Protein AF-A0A930YZN2-F1 (afdb_monomer)

Solvent-accessible surface area (backbone atoms only — not comparable to full-atom values): 6067 Å² total; per-residue (Å²): 83,69,75,54,71,67,56,46,47,49,51,12,49,54,45,14,59,57,37,37,61,52,39,48,71,61,63,60,64,93,49,71,63,60,41,52,50,52,15,49,50,42,15,47,29,38,31,53,45,54,64,76,58,57,37,41,69,37,58,58,58,80,46,79,95,59,21,68,52,50,60,46,38,15,52,42,27,37,50,50,53,50,54,51,36,72,80,52,71,58,97,49,61,68,49,48,52,53,49,43,54,50,52,20,51,47,36,30,53,49,45,60,75,70,100

Foldseek 3Di:
DFDDLVLQLVLLLVLLVVLQVLCCVQQVDPDCVVSNVLSCLLSCLSSVLNVVPRDPCQQPVVDPPHGPSLVVSLVSLLVSLVVVCVVVPRPDVVSSNVSSVVSSVSRSVSSSVRD

Secondary structure (DSSP, 8-state):
----HHHHHHHHHHHHHHHHHHHHHHH--SSHHHHHHHHHHHHHHHHHHHHHT--HHHHSSS-SSS-HHHHHHHHHHHHHHHHHHHHS--SSHHHHHHHHHHHHHHHHHHHHHH-

Mean predicted aligned error: 2.68 Å

Nearest PDB structures (foldseek):
  1yo7-assembly2_B  TM=3.740E-01  e=6.236E-01  Escherichia coli
  8t53-assembly1_B  TM=4.778E-01  e=4.425E+00  Salmonella enterica subsp. enterica serovar Typhimurium
  5woy-assembly1_A  TM=4.384E-01  e=8.940E+00  Caldanaerobacter subterraneus subsp. tengcongensis MB4
  4etr-assembly2_B  TM=2.442E-01  e=3.619E+00  Pseudomonas aeruginosa PAO1

Radius of gyration: 14.17 Å; Cα contacts (8 Å, |Δi|>4): 141; chains: 1; bounding box: 33×22×42 Å

Sequence (115 aa):
MTFSTAHIALTAIVTGLLAIPLTYWLLRPRHWIDVAAIALVTAASVFLWRKSANMGQLNDDGLSPLSANDWLAPVLTYVFLGVYAAFRPPADPQRFGRLRALLTVVSLVVNVATI

Structure (mmCIF, N/CA/C/O backbone):
data_AF-A0A930YZN2-F1
#
_entry.id   AF-A0A930YZN2-F1
#
loop_
_atom_site.group_PDB
_atom_site.id
_atom_site.type_symbol
_atom_site.label_atom_id
_atom_site.label_alt_id
_atom_site.label_comp_id
_atom_site.label_asym_id
_atom_site.label_entity_id
_atom_site.label_seq_id
_atom_site.pdbx_PDB_ins_code
_atom_site.Cartn_x
_atom_site.Cartn_y
_atom_site.Cartn_z
_atom_site.occupancy
_atom_site.B_iso_or_equiv
_atom_site.auth_seq_id
_atom_site.auth_comp_id
_atom_site.auth_asym_id
_atom_site.auth_atom_id
_atom_site.pdbx_PDB_model_num
ATOM 1 N N . MET A 1 1 ? 12.294 -2.525 -18.774 1.00 85.25 1 MET A N 1
ATOM 2 C CA . MET A 1 1 ? 13.176 -1.529 -18.149 1.00 85.25 1 MET A CA 1
ATOM 3 C C . MET A 1 1 ? 13.291 -1.829 -16.663 1.00 85.25 1 MET A C 1
ATOM 5 O O . MET A 1 1 ? 12.537 -2.653 -16.163 1.00 85.25 1 MET A O 1
ATOM 9 N N . THR A 1 2 ? 14.252 -1.249 -15.946 1.00 93.50 2 THR A N 1
ATOM 10 C CA . THR A 1 2 ? 14.382 -1.437 -14.487 1.00 93.50 2 THR A CA 1
ATOM 11 C C . THR A 1 2 ? 14.510 -0.094 -13.794 1.00 93.50 2 THR A C 1
ATOM 13 O O . THR A 1 2 ? 15.199 0.792 -14.295 1.00 93.50 2 THR A O 1
ATOM 16 N N . PHE A 1 3 ? 13.912 0.033 -12.615 1.00 94.12 3 PHE A N 1
ATOM 17 C CA . PHE A 1 3 ? 13.879 1.278 -11.851 1.00 94.12 3 PHE A CA 1
ATOM 18 C C . PHE A 1 3 ? 14.993 1.327 -10.813 1.00 94.12 3 PHE A C 1
ATOM 20 O O . PHE A 1 3 ? 15.419 0.300 -10.280 1.00 94.12 3 PHE A O 1
ATOM 27 N N . SER A 1 4 ? 15.477 2.523 -10.487 1.00 96.69 4 SER A N 1
ATOM 28 C CA . SER A 1 4 ? 16.439 2.666 -9.396 1.00 96.69 4 SER A CA 1
ATOM 29 C C . SER A 1 4 ? 15.765 2.387 -8.047 1.00 96.69 4 SER A C 1
ATOM 31 O O . SER A 1 4 ? 14.570 2.625 -7.862 1.00 96.69 4 SER A O 1
ATOM 33 N N . THR A 1 5 ? 16.536 1.920 -7.062 1.00 97.38 5 THR A N 1
ATOM 34 C CA . THR A 1 5 ? 16.019 1.719 -5.695 1.00 97.38 5 THR A CA 1
ATOM 35 C C . THR A 1 5 ? 15.444 3.013 -5.113 1.00 97.38 5 THR A C 1
ATOM 37 O O . THR A 1 5 ? 14.444 2.965 -4.406 1.00 97.38 5 THR A O 1
ATOM 40 N N . ALA A 1 6 ? 16.057 4.161 -5.423 1.00 97.69 6 ALA A N 1
ATOM 41 C CA . ALA A 1 6 ? 15.597 5.467 -4.961 1.00 97.69 6 ALA A CA 1
ATOM 42 C C . ALA A 1 6 ? 14.229 5.835 -5.553 1.00 97.69 6 ALA A C 1
ATOM 44 O O . ALA A 1 6 ? 13.370 6.320 -4.824 1.00 97.69 6 ALA A O 1
ATOM 45 N N . HIS A 1 7 ? 14.006 5.543 -6.840 1.00 97.12 7 HIS A N 1
ATOM 46 C CA . HIS A 1 7 ? 12.699 5.717 -7.469 1.00 97.12 7 HIS A CA 1
ATOM 47 C C . HIS A 1 7 ? 11.651 4.850 -6.756 1.00 97.12 7 HIS A C 1
ATOM 49 O O . HIS A 1 7 ? 10.660 5.370 -6.254 1.00 97.12 7 HIS A O 1
ATOM 55 N N . ILE A 1 8 ? 11.911 3.547 -6.608 1.00 97.62 8 ILE A N 1
ATOM 56 C CA . ILE A 1 8 ? 10.987 2.618 -5.937 1.00 97.62 8 ILE A CA 1
ATOM 57 C C . ILE A 1 8 ? 10.682 3.067 -4.496 1.00 97.62 8 ILE A C 1
ATOM 59 O O . ILE A 1 8 ? 9.537 3.006 -4.047 1.00 97.62 8 ILE A O 1
ATOM 63 N N . ALA A 1 9 ? 11.697 3.541 -3.769 1.00 98.12 9 ALA A N 1
ATOM 64 C CA . ALA A 1 9 ? 11.528 4.080 -2.424 1.00 98.12 9 ALA A CA 1
ATOM 65 C C . ALA A 1 9 ? 10.619 5.315 -2.413 1.00 98.12 9 ALA A C 1
ATOM 67 O O . ALA A 1 9 ? 9.739 5.407 -1.560 1.00 98.12 9 ALA A O 1
ATOM 68 N N . LEU A 1 10 ? 10.778 6.232 -3.372 1.00 98.12 10 LEU A N 1
ATOM 69 C CA . LEU A 1 10 ? 9.917 7.405 -3.501 1.00 98.12 10 LEU A CA 1
ATOM 70 C C . LEU A 1 10 ? 8.457 7.006 -3.762 1.00 98.12 10 LEU A C 1
ATOM 72 O O . LEU A 1 10 ? 7.570 7.482 -3.055 1.00 98.12 10 LEU A O 1
ATOM 76 N N . THR A 1 11 ? 8.206 6.085 -4.697 1.00 97.75 11 THR A N 1
ATOM 77 C CA . THR A 1 11 ? 6.865 5.537 -4.976 1.00 97.75 11 THR A CA 1
ATOM 78 C C . THR A 1 11 ? 6.223 4.950 -3.714 1.00 97.75 11 THR A C 1
ATOM 80 O O . THR A 1 11 ? 5.068 5.242 -3.387 1.00 97.75 11 THR A O 1
ATOM 83 N N . ALA A 1 12 ? 6.984 4.159 -2.954 1.00 98.31 12 ALA A N 1
ATOM 84 C CA . ALA A 1 12 ? 6.522 3.572 -1.702 1.00 98.31 12 ALA A CA 1
ATOM 85 C C . ALA A 1 12 ? 6.208 4.633 -0.632 1.00 98.31 12 ALA A C 1
ATOM 87 O O . ALA A 1 12 ? 5.162 4.556 0.015 1.00 98.31 12 ALA A O 1
ATOM 88 N N . ILE A 1 13 ? 7.074 5.641 -0.474 1.00 98.50 13 ILE A N 1
ATOM 89 C CA . ILE A 1 13 ? 6.876 6.753 0.467 1.00 98.50 13 ILE A CA 1
ATOM 90 C C . ILE A 1 13 ? 5.603 7.523 0.118 1.00 98.50 13 ILE A C 1
ATOM 92 O O . ILE A 1 13 ? 4.771 7.731 0.997 1.00 98.50 13 ILE A O 1
ATOM 96 N N . VAL A 1 14 ? 5.409 7.895 -1.150 1.00 98.44 14 VAL A N 1
ATOM 97 C CA . VAL A 1 14 ? 4.198 8.599 -1.600 1.00 98.44 14 VAL A CA 1
ATOM 98 C C . VAL A 1 14 ? 2.950 7.774 -1.288 1.00 98.44 14 VAL A C 1
ATOM 100 O O . VAL A 1 14 ? 1.998 8.297 -0.710 1.00 98.44 14 VAL A O 1
ATOM 103 N N . THR A 1 15 ? 2.972 6.470 -1.579 1.00 98.31 15 THR A N 1
ATOM 104 C CA . THR A 1 15 ? 1.844 5.574 -1.277 1.00 98.31 15 THR A CA 1
ATOM 105 C C . THR A 1 15 ? 1.539 5.535 0.227 1.00 98.31 15 THR A C 1
ATOM 107 O O . THR A 1 15 ? 0.381 5.649 0.633 1.00 98.31 15 THR A O 1
ATOM 110 N N . GLY A 1 16 ? 2.569 5.424 1.072 1.00 98.25 16 GLY A N 1
ATOM 111 C CA . GLY A 1 16 ? 2.420 5.450 2.529 1.00 98.25 16 GLY A CA 1
ATOM 112 C C . GLY A 1 16 ? 1.886 6.783 3.055 1.00 98.25 16 GLY A C 1
ATOM 113 O O . GLY A 1 16 ? 0.989 6.796 3.896 1.00 98.25 16 GLY A O 1
ATOM 114 N N . LEU A 1 17 ? 2.382 7.908 2.533 1.00 98.44 17 LEU A N 1
ATOM 115 C CA . LEU A 1 17 ? 1.920 9.244 2.916 1.00 98.44 17 LEU A CA 1
ATOM 116 C C . LEU A 1 17 ? 0.447 9.464 2.560 1.00 98.44 17 LEU A C 1
ATOM 118 O O . LEU A 1 17 ? -0.284 10.038 3.363 1.00 98.44 17 LEU A O 1
ATOM 122 N N . LEU A 1 18 ? -0.017 8.958 1.413 1.00 98.44 18 LEU A N 1
ATOM 123 C CA . LEU A 1 18 ? -1.433 9.008 1.031 1.00 98.44 18 LEU A CA 1
ATOM 124 C C . LEU A 1 18 ? -2.320 8.122 1.915 1.00 98.44 18 LEU A C 1
ATOM 126 O O . LEU A 1 18 ? -3.494 8.435 2.121 1.00 98.44 18 LEU A O 1
ATOM 130 N N . ALA A 1 19 ? -1.776 7.050 2.495 1.00 98.38 19 ALA A N 1
ATOM 131 C CA . ALA A 1 19 ? -2.527 6.202 3.414 1.00 98.38 19 ALA A CA 1
ATOM 132 C C . ALA A 1 19 ? -2.880 6.911 4.734 1.00 98.38 19 ALA A C 1
ATOM 134 O O . ALA A 1 19 ? -3.908 6.600 5.338 1.00 98.38 19 ALA A O 1
ATOM 135 N N . ILE A 1 20 ? -2.077 7.887 5.169 1.00 98.38 20 ILE A N 1
ATOM 136 C CA . ILE A 1 20 ? -2.281 8.634 6.420 1.00 98.38 20 ILE A CA 1
ATOM 137 C C . ILE A 1 20 ? -3.638 9.367 6.445 1.00 98.38 20 ILE A C 1
ATOM 139 O O . ILE A 1 20 ? -4.463 9.037 7.306 1.00 98.38 20 ILE A O 1
ATOM 143 N N . PRO A 1 21 ? -3.932 10.324 5.537 1.00 98.19 21 PRO A N 1
ATOM 144 C CA . PRO A 1 21 ? -5.197 11.059 5.564 1.00 98.19 21 PRO A CA 1
ATOM 145 C C . PRO A 1 21 ? -6.405 10.142 5.345 1.00 98.19 21 PRO A C 1
ATOM 147 O O . PRO A 1 21 ? -7.438 10.334 5.984 1.00 98.19 21 PRO A O 1
ATOM 150 N N . LEU A 1 22 ? -6.273 9.102 4.515 1.00 97.88 22 LEU A N 1
ATOM 151 C CA . LEU A 1 22 ? -7.341 8.129 4.274 1.00 97.88 22 LEU A CA 1
ATOM 152 C C . LEU A 1 22 ? -7.670 7.307 5.522 1.00 97.88 22 LEU A C 1
ATOM 154 O O . LEU A 1 22 ? -8.841 7.070 5.822 1.00 97.88 22 LEU A O 1
ATOM 158 N N . THR A 1 23 ? -6.646 6.922 6.283 1.00 97.44 23 THR A N 1
ATOM 159 C CA . THR A 1 23 ? -6.826 6.208 7.548 1.00 97.44 23 THR A CA 1
ATOM 160 C C . THR A 1 23 ? -7.532 7.090 8.575 1.00 97.44 23 THR A C 1
ATOM 162 O O . THR A 1 23 ? -8.493 6.641 9.203 1.00 97.44 23 THR A O 1
ATOM 165 N N . TYR A 1 24 ? -7.123 8.357 8.714 1.00 97.06 24 TYR A N 1
ATOM 166 C CA . TYR A 1 24 ? -7.799 9.304 9.605 1.00 97.06 24 TYR A CA 1
ATOM 167 C C . TYR A 1 24 ? -9.256 9.540 9.210 1.00 97.06 24 TYR A C 1
ATOM 169 O O . TYR A 1 24 ? -10.140 9.500 10.068 1.00 97.06 24 TYR A O 1
ATOM 177 N N . TRP A 1 25 ? -9.509 9.744 7.918 1.00 96.44 25 TRP A N 1
ATOM 178 C CA . TRP A 1 25 ? -10.847 9.987 7.395 1.00 96.44 25 TRP A CA 1
ATOM 179 C C . TRP A 1 25 ? -11.787 8.806 7.650 1.00 96.44 25 TRP A C 1
ATOM 181 O O . TRP A 1 25 ? -12.901 8.998 8.149 1.00 96.44 25 TRP A O 1
ATOM 191 N N . LEU A 1 26 ? -11.337 7.585 7.345 1.00 95.31 26 LEU A N 1
ATOM 192 C CA . LEU A 1 26 ? -12.217 6.423 7.331 1.00 95.31 26 LEU A CA 1
ATOM 193 C C . LEU A 1 26 ? -12.307 5.715 8.685 1.00 95.31 26 LEU A C 1
AT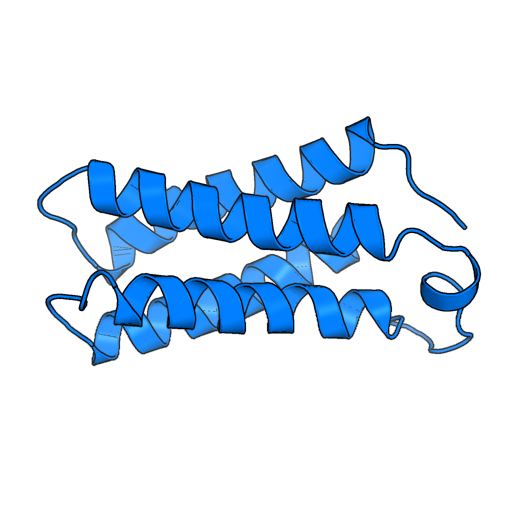OM 195 O O . LEU A 1 26 ? -13.408 5.363 9.110 1.00 95.31 26 LEU A O 1
ATOM 199 N N . LEU A 1 27 ? -11.182 5.515 9.380 1.00 94.81 27 LEU A N 1
ATOM 200 C CA . LEU A 1 27 ? -11.165 4.769 10.644 1.00 94.81 27 LEU A CA 1
ATOM 201 C C . LEU A 1 27 ? -11.386 5.650 11.868 1.00 94.81 27 LEU A C 1
ATOM 203 O O . LEU A 1 27 ? -11.835 5.136 12.888 1.00 94.81 27 LEU A O 1
ATOM 207 N N . ARG A 1 28 ? -11.094 6.957 11.779 1.00 93.81 28 ARG A N 1
ATOM 208 C CA . ARG A 1 28 ? -11.082 7.877 12.932 1.00 93.81 28 ARG A CA 1
ATOM 209 C C . ARG A 1 28 ? -10.337 7.264 14.134 1.00 93.81 28 ARG A C 1
ATOM 211 O O . ARG A 1 28 ? -10.928 7.078 15.200 1.00 93.81 28 ARG A O 1
ATOM 218 N N . PRO A 1 29 ? -9.065 6.875 13.944 1.00 90.31 29 PRO A N 1
ATOM 219 C CA . PRO A 1 29 ? -8.330 6.081 14.916 1.00 90.31 29 PRO A CA 1
ATOM 220 C C . PRO A 1 29 ? -8.136 6.850 16.224 1.00 90.31 29 PRO A C 1
ATOM 222 O O . PRO A 1 29 ? -7.884 8.054 16.221 1.00 90.31 29 PRO A O 1
ATOM 225 N N . ARG A 1 30 ? -8.219 6.135 17.352 1.00 89.06 30 ARG A N 1
ATOM 226 C CA . ARG A 1 30 ? -7.9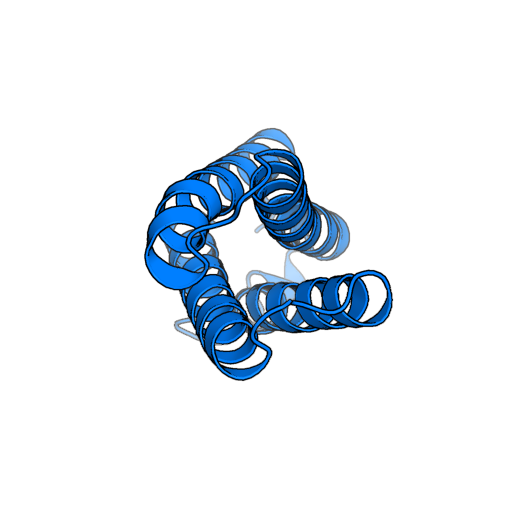31 6.691 18.686 1.00 89.06 30 ARG A CA 1
ATOM 227 C C . ARG A 1 30 ? -6.435 6.884 18.930 1.00 89.06 30 ARG A C 1
ATOM 229 O O . ARG A 1 30 ? -6.058 7.775 19.685 1.00 89.06 30 ARG A O 1
ATOM 236 N N . HIS A 1 31 ? -5.598 6.052 18.313 1.00 90.81 31 HIS A N 1
ATOM 237 C CA . HIS A 1 31 ? -4.153 6.058 18.508 1.00 90.81 31 HIS A CA 1
ATOM 238 C C . HIS A 1 31 ? -3.433 6.249 17.175 1.00 90.81 31 HIS A C 1
ATOM 240 O O . HIS A 1 31 ? -3.697 5.546 16.201 1.00 90.81 31 HIS A O 1
ATOM 246 N N . TRP A 1 32 ? -2.463 7.166 17.147 1.00 94.38 32 TRP A N 1
ATOM 247 C CA . TRP A 1 32 ? -1.664 7.452 15.949 1.00 94.38 32 TRP A CA 1
ATOM 248 C C . TRP A 1 32 ? -0.850 6.237 15.473 1.00 94.38 32 TRP A C 1
ATOM 250 O O . TRP A 1 32 ? -0.519 6.142 14.294 1.00 94.38 32 TRP A O 1
ATOM 260 N N . ILE A 1 33 ? -0.572 5.284 16.371 1.00 94.00 33 ILE A N 1
ATOM 261 C CA . ILE A 1 33 ? 0.144 4.039 16.065 1.00 94.00 33 ILE A CA 1
ATOM 262 C C . ILE A 1 33 ? -0.587 3.223 14.990 1.00 94.00 33 ILE A C 1
ATOM 264 O O . ILE A 1 33 ? 0.073 2.642 14.134 1.00 94.00 33 ILE A O 1
ATOM 268 N N . ASP A 1 34 ? -1.926 3.209 14.976 1.00 92.75 34 ASP A N 1
ATOM 269 C CA . ASP A 1 34 ? -2.688 2.492 13.941 1.00 92.75 34 ASP A CA 1
ATOM 270 C C . ASP A 1 34 ? -2.462 3.119 12.559 1.00 92.75 34 ASP A C 1
ATOM 272 O O . ASP A 1 34 ? -2.271 2.418 11.567 1.00 92.75 34 ASP A O 1
ATOM 276 N N . VAL A 1 35 ? -2.401 4.452 12.509 1.00 97.00 35 VAL A N 1
ATOM 277 C CA . VAL A 1 35 ? -2.124 5.206 11.281 1.00 97.00 35 VAL A CA 1
ATOM 278 C C . VAL A 1 35 ? -0.708 4.948 10.792 1.00 97.00 35 VAL A C 1
ATOM 280 O O . VAL A 1 35 ? -0.513 4.643 9.618 1.00 97.00 35 VAL A O 1
ATOM 283 N N . ALA A 1 36 ? 0.274 5.036 11.692 1.00 97.88 36 ALA A N 1
ATOM 284 C CA . ALA A 1 36 ? 1.671 4.785 11.363 1.00 97.88 36 ALA A CA 1
ATOM 285 C C . ALA A 1 36 ? 1.879 3.349 10.865 1.00 97.88 36 ALA A C 1
ATOM 287 O O . ALA A 1 36 ? 2.568 3.142 9.869 1.00 97.88 36 ALA A O 1
ATOM 288 N N . ALA A 1 37 ? 1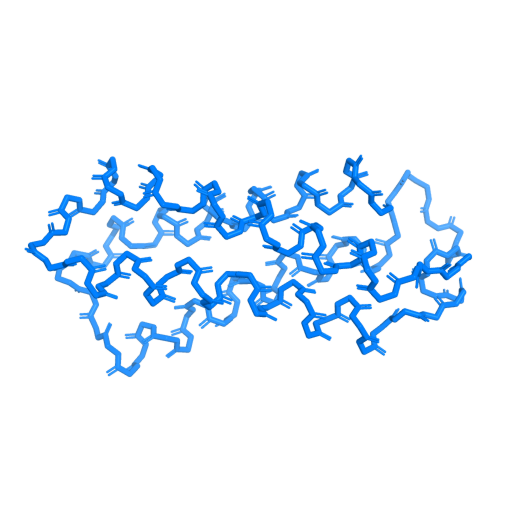.241 2.368 11.507 1.00 97.50 37 ALA A N 1
ATOM 289 C CA . ALA A 1 37 ? 1.319 0.973 11.097 1.00 97.50 37 ALA A CA 1
ATOM 290 C C . ALA A 1 37 ? 0.699 0.748 9.711 1.00 97.50 37 ALA A C 1
ATOM 292 O O . ALA A 1 37 ? 1.339 0.137 8.861 1.00 97.50 37 ALA A O 1
ATOM 293 N N . ILE A 1 38 ? -0.501 1.274 9.443 1.00 98.12 38 ILE A N 1
ATOM 294 C CA . ILE A 1 38 ? -1.152 1.138 8.130 1.00 98.12 38 ILE A CA 1
ATOM 295 C C . ILE A 1 38 ? -0.326 1.821 7.034 1.00 98.12 38 ILE A C 1
ATOM 297 O O . ILE A 1 38 ? -0.110 1.227 5.975 1.00 98.12 38 ILE A O 1
ATOM 301 N N . ALA A 1 39 ? 0.180 3.031 7.283 1.00 98.50 39 ALA A N 1
ATOM 302 C CA . ALA A 1 39 ? 1.036 3.745 6.340 1.00 98.50 39 ALA A CA 1
ATOM 303 C C . ALA A 1 39 ? 2.328 2.970 6.045 1.00 98.50 39 ALA A C 1
ATOM 305 O O . ALA A 1 39 ? 2.687 2.791 4.879 1.00 98.50 39 ALA A O 1
ATOM 306 N N . LEU A 1 40 ? 2.981 2.445 7.087 1.00 98.62 40 LEU A N 1
ATOM 307 C CA . LEU A 1 40 ? 4.202 1.656 6.958 1.00 98.62 40 LEU A CA 1
ATOM 308 C C . LEU A 1 40 ? 3.957 0.340 6.216 1.00 98.62 40 LEU A C 1
ATOM 310 O O . LEU A 1 40 ? 4.715 0.018 5.311 1.00 98.62 40 LEU A O 1
ATOM 314 N N . VAL A 1 41 ? 2.900 -0.404 6.552 1.00 98.56 41 VAL A N 1
ATOM 315 C CA . VAL A 1 41 ? 2.544 -1.666 5.879 1.00 98.56 41 VAL A CA 1
ATOM 316 C C . VAL A 1 41 ? 2.235 -1.424 4.402 1.00 98.56 41 VAL A C 1
ATOM 318 O O . VAL A 1 41 ? 2.687 -2.182 3.544 1.00 98.56 41 VAL A O 1
ATOM 321 N N . THR A 1 42 ? 1.520 -0.340 4.091 1.00 98.62 42 THR A N 1
ATOM 322 C CA . THR A 1 42 ? 1.210 0.049 2.710 1.00 98.62 42 THR A CA 1
ATOM 323 C C . THR A 1 42 ? 2.495 0.364 1.939 1.00 98.62 42 THR A C 1
ATOM 325 O O . THR A 1 42 ? 2.745 -0.250 0.902 1.00 98.62 42 THR A O 1
ATOM 328 N N . ALA A 1 43 ? 3.354 1.241 2.469 1.00 98.56 43 ALA A N 1
ATOM 329 C CA . ALA A 1 43 ? 4.633 1.584 1.845 1.00 98.56 43 ALA A CA 1
ATOM 330 C C . ALA A 1 43 ? 5.550 0.359 1.688 1.00 98.56 43 ALA A C 1
ATOM 332 O O . ALA A 1 43 ? 6.106 0.132 0.616 1.00 98.56 43 ALA A O 1
ATOM 333 N N . ALA A 1 44 ? 5.668 -0.465 2.732 1.00 98.62 44 ALA A N 1
ATOM 334 C CA . ALA A 1 44 ? 6.487 -1.670 2.722 1.00 98.62 44 ALA A CA 1
ATOM 335 C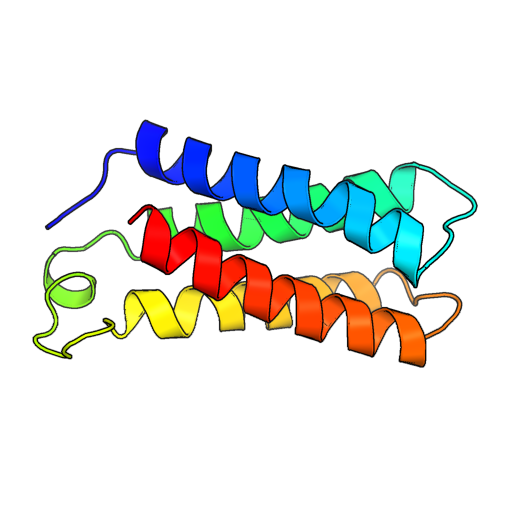 C . ALA A 1 44 ? 6.010 -2.669 1.663 1.00 98.62 44 ALA A C 1
ATOM 337 O O . ALA A 1 44 ? 6.844 -3.229 0.960 1.00 98.62 44 ALA A O 1
ATOM 338 N N . SER A 1 45 ? 4.696 -2.858 1.497 1.00 98.44 45 SER A N 1
ATOM 339 C CA . SER A 1 45 ? 4.159 -3.760 0.468 1.00 98.44 45 SER A CA 1
ATOM 340 C C . SER A 1 45 ? 4.595 -3.352 -0.945 1.00 98.44 45 SER A C 1
ATOM 342 O O . SER A 1 45 ? 5.063 -4.195 -1.708 1.00 98.44 45 SER A O 1
ATOM 344 N N . VAL A 1 46 ? 4.531 -2.051 -1.258 1.00 98.19 46 VAL A N 1
ATOM 345 C CA . VAL A 1 46 ? 4.957 -1.504 -2.553 1.00 98.19 46 VAL A CA 1
ATOM 346 C C . VAL A 1 46 ? 6.464 -1.626 -2.713 1.00 98.19 46 VAL A C 1
ATOM 348 O O . VAL A 1 46 ? 6.924 -2.148 -3.725 1.00 98.19 46 VAL A O 1
ATOM 351 N N . PHE A 1 47 ? 7.236 -1.187 -1.714 1.00 98.31 47 PHE A N 1
ATOM 352 C CA . PHE A 1 47 ? 8.694 -1.220 -1.779 1.00 98.31 47 PHE A CA 1
ATOM 353 C C . PHE A 1 47 ? 9.218 -2.642 -1.963 1.00 98.31 47 PHE A C 1
ATOM 355 O O . PHE A 1 47 ? 10.020 -2.881 -2.860 1.00 98.31 47 PHE A O 1
ATOM 362 N N . LEU A 1 48 ? 8.760 -3.584 -1.133 1.00 97.94 48 LEU A N 1
ATOM 363 C CA . LEU A 1 48 ? 9.219 -4.969 -1.171 1.00 97.94 48 LEU A CA 1
ATOM 364 C C . LEU A 1 48 ? 8.872 -5.615 -2.507 1.00 97.94 48 LEU A C 1
ATOM 366 O O . LEU A 1 48 ? 9.759 -6.164 -3.153 1.00 97.94 48 LEU A O 1
ATOM 370 N N . TRP A 1 49 ? 7.621 -5.486 -2.962 1.00 97.38 49 TRP A N 1
ATOM 371 C CA . TRP A 1 49 ? 7.216 -6.060 -4.240 1.00 97.3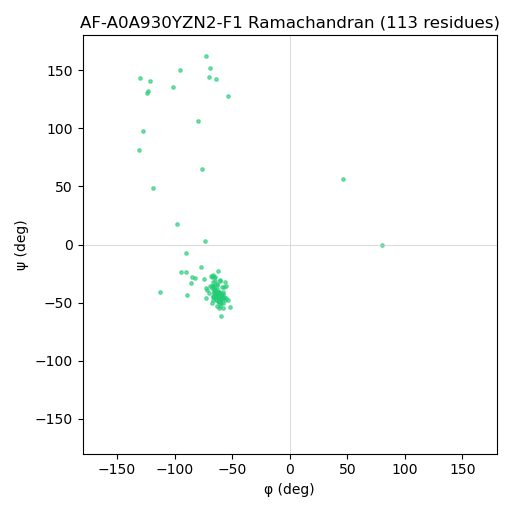8 49 TRP A CA 1
ATOM 372 C C . TRP A 1 49 ? 8.005 -5.463 -5.400 1.00 97.38 49 TRP A C 1
ATOM 374 O O . TRP A 1 49 ? 8.673 -6.187 -6.137 1.00 97.38 49 TRP A O 1
ATOM 384 N N . ARG A 1 50 ? 7.995 -4.132 -5.528 1.00 96.69 50 ARG A N 1
ATOM 385 C CA . ARG A 1 50 ? 8.666 -3.460 -6.638 1.00 96.69 50 ARG A CA 1
ATOM 386 C C . ARG A 1 50 ? 10.160 -3.688 -6.611 1.00 96.69 50 ARG A C 1
ATOM 388 O O . ARG A 1 50 ? 10.739 -3.821 -7.675 1.00 96.69 50 ARG A O 1
ATOM 395 N N . LYS A 1 51 ? 10.793 -3.791 -5.440 1.00 97.00 51 LYS A N 1
ATOM 396 C CA . LYS A 1 51 ? 12.223 -4.098 -5.343 1.00 97.00 51 LYS A CA 1
ATOM 397 C C . LYS A 1 51 ? 12.532 -5.540 -5.748 1.00 97.00 51 LYS A C 1
ATOM 399 O O . LYS A 1 51 ? 13.524 -5.750 -6.443 1.00 97.00 51 LYS A O 1
ATOM 404 N N . SER A 1 52 ? 11.710 -6.504 -5.335 1.00 95.56 52 SER A N 1
ATOM 405 C CA . SER A 1 52 ? 11.888 -7.927 -5.648 1.00 95.56 52 SER A CA 1
ATOM 406 C C . SER A 1 52 ? 11.580 -8.261 -7.108 1.00 95.56 52 SER A C 1
ATOM 408 O O . SER A 1 52 ? 12.296 -9.050 -7.716 1.00 95.56 52 SER A O 1
ATOM 410 N N . ALA A 1 53 ? 10.550 -7.639 -7.681 1.00 94.62 53 ALA A N 1
ATOM 411 C CA . ALA A 1 53 ? 10.080 -7.878 -9.043 1.00 94.62 53 ALA A CA 1
ATOM 412 C C . ALA A 1 53 ? 10.611 -6.849 -10.060 1.00 94.62 53 ALA A C 1
ATOM 414 O O . ALA A 1 53 ? 10.061 -6.715 -11.151 1.00 94.62 53 ALA A O 1
ATOM 415 N N . ASN A 1 54 ? 11.678 -6.108 -9.732 1.00 95.50 54 ASN A N 1
ATOM 416 C CA . ASN A 1 54 ? 12.282 -5.113 -10.625 1.00 95.50 54 ASN A CA 1
ATOM 417 C C . ASN A 1 54 ? 13.128 -5.761 -11.733 1.00 95.50 54 ASN A C 1
ATOM 419 O O . ASN A 1 54 ? 14.350 -5.606 -11.774 1.00 95.50 54 ASN A O 1
ATOM 423 N N . MET A 1 55 ? 12.486 -6.510 -12.620 1.00 93.31 55 MET A N 1
ATOM 424 C CA . MET A 1 55 ? 13.130 -7.173 -13.747 1.00 93.31 55 MET A CA 1
ATOM 425 C C . MET A 1 55 ? 12.512 -6.697 -15.056 1.00 93.31 55 MET A C 1
ATOM 427 O O . MET A 1 55 ? 11.299 -6.527 -15.156 1.00 93.31 55 MET A O 1
ATOM 431 N N . GLY A 1 56 ? 13.351 -6.512 -16.079 1.00 91.31 56 GLY A N 1
ATOM 432 C CA . GLY A 1 56 ? 12.903 -5.994 -17.373 1.00 91.31 56 GLY A CA 1
ATOM 433 C C . GLY A 1 56 ? 11.765 -6.809 -17.991 1.00 91.31 56 GLY A C 1
ATOM 434 O O . GLY A 1 56 ? 10.851 -6.220 -18.541 1.00 91.31 56 GLY A O 1
ATOM 435 N N . GLN A 1 57 ? 11.780 -8.130 -17.808 1.00 91.75 57 GLN A N 1
ATOM 436 C CA . GLN A 1 57 ? 10.760 -9.058 -18.309 1.00 91.75 57 GLN A CA 1
ATOM 437 C C . GLN A 1 57 ? 9.372 -8.865 -17.687 1.00 91.75 57 GLN A C 1
ATOM 439 O O . GLN A 1 57 ? 8.394 -9.208 -18.331 1.00 91.75 57 GLN A O 1
ATOM 444 N N . LEU A 1 58 ? 9.287 -8.367 -16.448 1.00 89.56 58 LEU A N 1
ATOM 445 C CA . LEU A 1 58 ? 8.009 -8.109 -15.771 1.00 89.56 58 LEU A CA 1
ATOM 446 C C . LEU A 1 58 ? 7.536 -6.669 -15.943 1.00 89.56 58 LEU A C 1
ATOM 448 O O . LEU A 1 58 ? 6.350 -6.411 -15.797 1.00 89.56 58 LEU A O 1
ATOM 452 N N . ASN A 1 59 ? 8.455 -5.741 -16.204 1.00 89.81 59 ASN A N 1
ATOM 453 C CA . ASN A 1 59 ? 8.123 -4.337 -16.438 1.00 89.81 59 ASN A CA 1
ATOM 454 C C . ASN A 1 59 ? 7.761 -4.074 -17.910 1.00 89.81 59 ASN A C 1
ATOM 456 O O . ASN A 1 59 ? 6.906 -3.243 -18.181 1.00 89.81 59 ASN A O 1
ATOM 460 N N . ASP A 1 60 ? 8.381 -4.806 -18.844 1.00 89.38 60 ASP A N 1
ATOM 461 C CA . ASP A 1 60 ? 8.132 -4.715 -20.289 1.00 89.38 60 ASP A CA 1
ATOM 462 C C . ASP A 1 60 ? 7.613 -6.063 -20.815 1.00 89.38 60 ASP A C 1
ATOM 464 O O . ASP A 1 60 ? 8.122 -6.621 -21.788 1.00 89.38 60 ASP A O 1
ATOM 468 N N . ASP A 1 61 ? 6.621 -6.632 -20.141 1.00 90.25 61 ASP A N 1
ATOM 469 C CA . ASP A 1 61 ? 6.070 -7.955 -20.463 1.00 90.25 61 ASP A CA 1
ATOM 470 C C . ASP A 1 61 ? 5.193 -7.981 -21.734 1.00 90.25 61 ASP A C 1
ATOM 472 O O . ASP A 1 61 ? 4.638 -9.018 -22.097 1.00 90.25 61 ASP A O 1
ATOM 476 N N . GLY A 1 62 ? 5.071 -6.846 -22.428 1.00 89.44 62 GLY A N 1
ATOM 477 C CA . GLY A 1 62 ? 4.253 -6.689 -23.629 1.00 89.44 62 GLY A CA 1
ATOM 478 C C . GLY A 1 62 ? 2.761 -6.489 -23.347 1.00 89.44 62 GLY A C 1
ATOM 479 O O . GLY A 1 62 ? 1.996 -6.300 -24.295 1.00 89.44 62 GLY A O 1
ATOM 480 N N . LEU A 1 63 ? 2.335 -6.484 -22.078 1.00 87.00 63 LEU A N 1
ATOM 481 C CA . LEU A 1 63 ? 0.966 -6.156 -21.695 1.00 87.00 63 LEU A CA 1
ATOM 482 C C . LEU A 1 63 ? 0.799 -4.632 -21.687 1.00 87.00 63 LEU A C 1
ATOM 484 O O . LEU A 1 63 ? 1.287 -3.923 -20.814 1.00 87.00 63 LEU A O 1
ATOM 488 N N . SER A 1 64 ? 0.105 -4.110 -22.698 1.00 85.31 64 SER A N 1
ATOM 489 C CA . SER A 1 64 ? -0.220 -2.685 -22.800 1.00 85.31 64 SER A CA 1
ATOM 490 C C . SER A 1 64 ? -1.677 -2.438 -22.379 1.00 85.31 64 SER A C 1
ATOM 492 O O . SER A 1 64 ? -2.555 -3.189 -22.811 1.00 85.31 64 SER A O 1
ATOM 494 N N . PRO A 1 65 ? -1.980 -1.406 -21.565 1.00 86.81 65 PRO A N 1
ATOM 495 C CA . PRO A 1 65 ? -1.068 -0.364 -21.080 1.00 86.81 65 PRO A CA 1
ATOM 496 C C . PRO A 1 65 ? -0.362 -0.673 -19.749 1.00 86.81 65 PRO A C 1
ATOM 498 O O . PRO A 1 65 ? 0.484 0.118 -19.351 1.00 86.81 65 PRO A O 1
ATOM 501 N N . LEU A 1 66 ? -0.720 -1.758 -19.053 1.00 91.62 66 LEU A N 1
ATOM 502 C CA . LEU A 1 66 ? -0.228 -2.078 -17.707 1.00 91.62 66 LEU A CA 1
ATOM 503 C C . LEU A 1 66 ? 0.418 -3.460 -17.673 1.00 91.62 66 LEU A C 1
ATOM 505 O O . LEU A 1 66 ? -0.217 -4.440 -18.073 1.00 91.62 66 LEU A O 1
ATOM 509 N N . SER A 1 67 ? 1.620 -3.531 -17.106 1.00 92.56 67 SER A N 1
ATOM 510 C CA . SER A 1 67 ? 2.355 -4.778 -16.927 1.00 92.56 67 SER A CA 1
ATOM 511 C C . SER A 1 67 ? 1.752 -5.649 -15.821 1.00 92.56 67 SER A C 1
ATOM 513 O O . SER A 1 67 ? 1.040 -5.185 -14.922 1.00 92.56 67 SER A O 1
ATOM 515 N N . ALA A 1 68 ? 2.089 -6.935 -15.817 1.00 92.75 68 ALA A N 1
ATOM 516 C CA . ALA A 1 68 ? 1.782 -7.860 -14.733 1.00 92.75 68 ALA A CA 1
ATOM 517 C C . ALA A 1 68 ? 2.335 -7.358 -13.391 1.00 92.75 68 ALA A C 1
ATOM 519 O O . ALA A 1 68 ? 1.721 -7.581 -12.343 1.00 92.75 68 ALA A O 1
ATOM 520 N N . ASN A 1 69 ? 3.465 -6.644 -13.409 1.00 93.19 69 ASN A N 1
ATOM 521 C CA . ASN A 1 69 ? 4.043 -6.066 -12.204 1.00 93.19 69 ASN A CA 1
ATOM 522 C C . ASN A 1 69 ? 3.161 -4.950 -11.618 1.00 93.19 69 ASN A C 1
ATOM 524 O O . ASN A 1 69 ? 3.008 -4.863 -10.396 1.00 93.19 69 ASN A O 1
ATOM 528 N N . ASP A 1 70 ? 2.534 -4.146 -12.482 1.00 93.44 70 ASP A N 1
ATOM 529 C CA . ASP A 1 70 ? 1.616 -3.068 -12.092 1.00 93.44 70 ASP A CA 1
ATOM 530 C C . ASP A 1 70 ? 0.319 -3.611 -11.501 1.00 93.44 70 ASP A C 1
ATOM 532 O O . ASP A 1 70 ? -0.211 -3.051 -10.541 1.00 93.44 70 ASP A O 1
ATOM 536 N N . TRP A 1 71 ? -0.163 -4.740 -12.023 1.00 94.12 71 TRP A N 1
ATOM 537 C CA . TRP A 1 71 ? -1.335 -5.425 -11.487 1.00 94.12 71 TRP A CA 1
ATOM 538 C C . TRP A 1 71 ? -1.067 -6.120 -10.152 1.00 94.12 71 TRP A C 1
ATOM 540 O O . TRP A 1 71 ? -1.937 -6.124 -9.279 1.00 94.12 71 TRP A O 1
ATOM 550 N N . LEU A 1 72 ? 0.119 -6.704 -9.962 1.00 95.38 72 LEU A N 1
ATOM 551 C CA . LEU A 1 72 ? 0.414 -7.500 -8.768 1.00 95.38 72 LEU A CA 1
ATOM 552 C C . LEU A 1 72 ? 0.829 -6.644 -7.557 1.00 95.38 72 LEU A C 1
ATOM 554 O O . LEU A 1 72 ? 0.521 -7.007 -6.418 1.00 95.38 72 LEU A O 1
ATOM 558 N N . ALA A 1 73 ? 1.440 -5.475 -7.778 1.00 95.56 73 ALA A N 1
ATOM 559 C CA . ALA A 1 73 ? 1.795 -4.528 -6.716 1.00 95.56 73 ALA A CA 1
ATOM 560 C C . ALA A 1 73 ? 0.623 -4.164 -5.770 1.00 95.56 73 ALA A C 1
ATOM 562 O O . ALA A 1 73 ? 0.754 -4.357 -4.554 1.00 95.56 73 ALA A O 1
ATOM 563 N N . PRO A 1 74 ? -0.547 -3.700 -6.259 1.00 97.25 74 PRO A N 1
ATOM 564 C CA . PRO A 1 74 ? -1.686 -3.386 -5.398 1.00 97.25 74 PRO A CA 1
ATOM 565 C C . PRO A 1 74 ? -2.284 -4.627 -4.731 1.00 97.25 74 PRO A C 1
ATOM 567 O O . PRO A 1 74 ? -2.740 -4.545 -3.590 1.00 97.25 74 PRO A O 1
ATOM 570 N N . VAL A 1 75 ? -2.244 -5.794 -5.382 1.00 97.88 75 VAL A N 1
ATOM 571 C CA . VAL A 1 75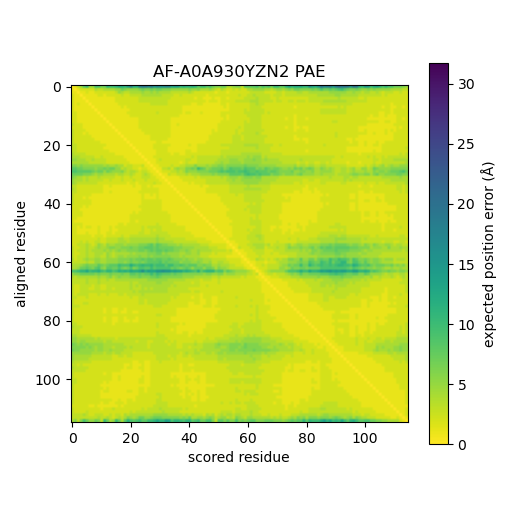 ? -2.705 -7.053 -4.776 1.00 97.88 75 VAL A CA 1
ATOM 572 C C . VAL A 1 75 ? -1.879 -7.379 -3.533 1.00 97.88 75 VAL A C 1
ATOM 574 O O . VAL A 1 75 ? -2.452 -7.748 -2.506 1.00 97.88 75 VAL A O 1
ATOM 577 N N . LEU A 1 76 ? -0.557 -7.172 -3.563 1.00 98.00 76 LEU A N 1
ATOM 578 C CA . LEU A 1 76 ? 0.264 -7.352 -2.365 1.00 98.00 76 LEU A CA 1
ATOM 579 C C . LEU A 1 76 ? -0.056 -6.324 -1.280 1.00 98.00 76 LEU A C 1
ATOM 581 O O . LEU A 1 76 ? -0.105 -6.701 -0.111 1.00 98.00 76 LEU A O 1
ATOM 585 N N . THR A 1 77 ? -0.373 -5.074 -1.630 1.00 98.44 77 THR A N 1
ATOM 586 C CA . THR A 1 77 ? -0.902 -4.106 -0.654 1.00 98.44 77 THR A CA 1
ATOM 587 C C . THR A 1 77 ? -2.182 -4.618 0.007 1.00 98.44 77 THR A C 1
ATOM 589 O O . THR A 1 77 ? -2.290 -4.603 1.238 1.00 98.44 77 THR A O 1
ATOM 592 N N . TYR A 1 78 ? -3.127 -5.146 -0.779 1.00 98.56 78 TYR A N 1
ATOM 593 C CA . TYR A 1 78 ? -4.341 -5.755 -0.246 1.00 98.56 78 TYR A CA 1
ATOM 594 C C . TYR A 1 78 ? -3.997 -6.910 0.700 1.00 98.56 78 TYR A C 1
ATOM 596 O O . TYR A 1 78 ? -4.501 -6.951 1.820 1.00 98.56 78 TYR A O 1
ATOM 604 N N . VAL A 1 79 ? -3.141 -7.852 0.302 1.00 98.69 79 VAL A N 1
ATOM 605 C CA . VAL A 1 79 ? -2.760 -9.012 1.129 1.00 98.69 79 VAL A CA 1
ATOM 606 C C . VAL A 1 79 ? -2.084 -8.579 2.431 1.00 98.69 79 VAL A C 1
ATOM 608 O O . VAL A 1 79 ? -2.525 -9.000 3.500 1.00 98.69 79 VAL A O 1
ATOM 611 N N . PHE A 1 80 ? -1.089 -7.692 2.370 1.00 98.62 80 PHE A N 1
ATOM 612 C CA . PHE A 1 80 ? -0.330 -7.222 3.533 1.00 98.62 80 PHE A CA 1
ATOM 613 C C . PHE A 1 80 ? -1.225 -6.543 4.572 1.00 98.62 80 PHE A C 1
ATOM 615 O O . PHE A 1 80 ? -1.116 -6.828 5.764 1.00 98.62 80 PHE A O 1
ATOM 622 N N . LEU A 1 81 ? -2.164 -5.700 4.135 1.00 98.50 81 LEU A N 1
ATOM 623 C CA . LEU A 1 81 ? -3.142 -5.084 5.035 1.00 98.50 81 LEU A CA 1
ATOM 624 C C . LEU A 1 81 ? -4.093 -6.116 5.662 1.00 98.50 81 LEU A C 1
ATOM 626 O O . LEU A 1 81 ? -4.520 -5.945 6.802 1.00 98.50 81 LEU A O 1
ATOM 630 N N . GLY A 1 82 ? -4.407 -7.200 4.948 1.00 98.38 82 GLY A N 1
ATOM 631 C CA . GLY A 1 82 ? -5.161 -8.329 5.496 1.00 98.38 82 GLY A CA 1
ATOM 632 C C . GLY A 1 82 ? -4.393 -9.082 6.577 1.00 98.38 82 GLY A C 1
ATOM 633 O O . GLY A 1 82 ? -4.949 -9.362 7.635 1.00 98.38 82 GLY A O 1
ATOM 634 N N . VAL A 1 83 ? -3.110 -9.356 6.333 1.00 98.38 83 VAL A N 1
ATOM 635 C CA . VAL A 1 83 ? -2.211 -9.972 7.319 1.00 98.38 83 VAL A CA 1
ATOM 636 C C . VAL A 1 83 ? -2.096 -9.081 8.555 1.00 98.38 83 VAL A C 1
ATOM 638 O O . VAL A 1 83 ? -2.288 -9.559 9.669 1.00 98.38 83 VAL A O 1
ATOM 641 N N . TYR A 1 84 ? -1.875 -7.777 8.375 1.00 97.44 84 TYR A N 1
ATOM 642 C CA . TYR A 1 84 ? -1.858 -6.811 9.476 1.00 97.44 84 TYR A CA 1
ATOM 643 C C . TYR A 1 84 ? -3.142 -6.872 10.318 1.00 97.44 84 TYR A C 1
ATOM 645 O O . TYR A 1 84 ? -3.068 -6.984 11.540 1.00 97.44 84 TYR A O 1
ATOM 653 N N . ALA A 1 85 ? -4.314 -6.870 9.677 1.00 97.19 85 ALA A N 1
ATOM 654 C CA . ALA A 1 85 ? -5.597 -6.941 10.373 1.00 97.19 85 ALA A CA 1
ATOM 655 C C . ALA A 1 85 ? -5.831 -8.269 11.106 1.00 97.19 85 ALA A C 1
ATOM 657 O O . ALA A 1 85 ? -6.536 -8.285 12.110 1.00 97.19 85 ALA A O 1
ATOM 658 N N . ALA A 1 86 ? -5.240 -9.373 10.640 1.00 97.62 86 ALA A N 1
ATOM 659 C CA . ALA A 1 86 ? -5.313 -10.654 11.339 1.00 97.62 86 ALA A CA 1
ATOM 660 C C . ALA A 1 86 ? -4.554 -10.624 12.678 1.00 97.62 86 ALA A C 1
ATOM 662 O O . ALA A 1 86 ? -5.013 -11.215 13.652 1.00 97.62 86 ALA A O 1
ATOM 663 N N . PHE A 1 87 ? -3.430 -9.901 12.752 1.00 96.69 87 PHE A N 1
ATOM 664 C CA . PHE A 1 87 ? -2.667 -9.725 13.995 1.00 96.69 87 PHE A CA 1
ATOM 665 C C . PHE A 1 87 ? -3.187 -8.588 14.877 1.00 96.69 87 PHE A C 1
ATOM 667 O O . PHE A 1 87 ? -3.028 -8.625 16.096 1.00 96.69 87 PHE A O 1
ATOM 674 N N . ARG A 1 88 ? -3.801 -7.568 14.274 1.00 93.81 88 ARG A N 1
ATOM 675 C CA . ARG A 1 88 ? -4.369 -6.415 14.974 1.00 93.81 88 ARG A CA 1
ATOM 676 C C . ARG A 1 88 ? -5.794 -6.164 14.477 1.00 93.81 88 ARG A C 1
ATOM 678 O O . ARG A 1 88 ? -5.991 -5.297 13.622 1.00 93.81 88 ARG A O 1
ATOM 685 N N . PRO A 1 89 ? -6.782 -6.919 14.995 1.00 93.56 89 PRO A N 1
ATOM 686 C CA . PRO A 1 89 ? -8.163 -6.811 14.550 1.00 93.56 89 PRO A CA 1
ATOM 687 C C . PRO A 1 89 ? -8.680 -5.368 14.633 1.00 93.56 89 PRO A C 1
ATOM 689 O O . PRO A 1 89 ? -8.561 -4.733 15.686 1.00 93.56 89 PRO A O 1
ATOM 692 N N . PRO A 1 90 ? -9.242 -4.820 13.542 1.00 92.75 90 PRO A N 1
ATOM 693 C CA . PRO A 1 90 ? -9.756 -3.459 13.535 1.00 92.75 90 PRO A CA 1
ATOM 694 C C . PRO A 1 90 ? -11.023 -3.353 14.388 1.00 92.75 90 PRO A C 1
ATOM 696 O O . PRO A 1 90 ? -11.876 -4.238 14.361 1.00 92.75 90 PRO A O 1
ATOM 699 N N . ALA A 1 91 ? -11.188 -2.222 15.077 1.00 92.38 91 ALA A N 1
ATOM 700 C CA . ALA A 1 91 ? -12.391 -1.947 15.868 1.00 92.38 91 ALA A CA 1
ATOM 701 C C . ALA A 1 91 ? -13.681 -1.935 15.019 1.00 92.38 91 ALA A C 1
ATOM 703 O O . ALA A 1 91 ? -14.746 -2.291 15.512 1.00 92.38 91 ALA A O 1
ATOM 704 N N . ASP A 1 92 ? -13.579 -1.543 13.744 1.00 95.38 92 ASP A N 1
ATOM 705 C CA . ASP A 1 92 ? -14.657 -1.617 12.752 1.00 95.38 92 ASP A CA 1
ATOM 706 C C . ASP A 1 92 ? -14.145 -2.362 11.500 1.00 95.38 92 ASP A C 1
ATOM 708 O O . ASP A 1 92 ? -13.473 -1.763 10.646 1.00 95.38 92 ASP A O 1
ATOM 712 N N . PRO A 1 93 ? -14.434 -3.672 11.375 1.00 95.81 93 PRO A N 1
ATOM 713 C CA . PRO A 1 93 ? -13.998 -4.480 10.238 1.00 95.81 93 PRO A CA 1
ATOM 714 C C . PRO A 1 93 ? -14.531 -3.994 8.889 1.00 95.81 93 PRO A C 1
ATOM 716 O O . PRO A 1 93 ? -13.844 -4.131 7.876 1.00 95.81 93 PRO 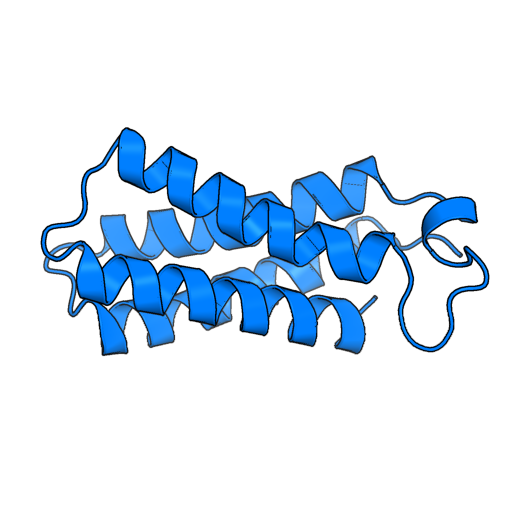A O 1
ATOM 719 N N . GLN A 1 94 ? -15.725 -3.394 8.849 1.00 97.62 94 GLN A N 1
ATOM 720 C CA . GLN A 1 94 ? -16.324 -2.932 7.599 1.00 97.62 94 GLN A CA 1
ATOM 721 C C . GLN A 1 94 ? -15.602 -1.688 7.076 1.00 97.62 94 GLN A C 1
ATOM 723 O O . GLN A 1 94 ? -15.255 -1.618 5.893 1.00 97.62 94 GLN A O 1
ATOM 728 N N . ARG A 1 95 ? -15.330 -0.711 7.951 1.00 97.38 95 ARG A N 1
ATOM 729 C CA . ARG A 1 95 ? -14.543 0.477 7.585 1.00 97.38 95 ARG A CA 1
ATOM 730 C C . ARG A 1 95 ? -13.113 0.110 7.227 1.00 97.38 95 ARG A C 1
ATOM 732 O O . ARG A 1 95 ? -12.591 0.644 6.253 1.00 97.38 95 ARG A O 1
ATOM 739 N N . PHE A 1 96 ? -12.506 -0.833 7.945 1.00 97.81 96 PHE A N 1
ATOM 740 C CA . PHE A 1 96 ? -11.184 -1.332 7.581 1.00 97.81 96 PHE A CA 1
ATOM 741 C C . PHE A 1 96 ? -11.184 -2.029 6.217 1.00 97.81 96 PHE A C 1
ATOM 743 O O . PHE A 1 96 ? -10.301 -1.769 5.407 1.00 97.81 96 PHE A O 1
ATOM 750 N N . GLY A 1 97 ? -12.195 -2.847 5.909 1.00 98.19 97 GLY A N 1
ATOM 751 C CA . GLY A 1 97 ? -12.343 -3.465 4.589 1.00 98.19 97 GLY A CA 1
ATOM 752 C C . GLY A 1 97 ? -12.418 -2.431 3.460 1.00 98.19 97 GLY A C 1
ATOM 753 O O . GLY A 1 97 ? -11.740 -2.576 2.442 1.00 98.19 97 GLY A O 1
ATOM 754 N N . ARG A 1 98 ? -13.166 -1.339 3.669 1.00 98.38 98 ARG A N 1
ATOM 755 C CA . ARG A 1 98 ? -13.221 -0.205 2.730 1.00 98.38 98 ARG A CA 1
ATOM 756 C C . ARG A 1 98 ? -11.875 0.514 2.612 1.00 98.38 98 ARG A C 1
ATOM 758 O O . ARG A 1 98 ? -11.466 0.819 1.497 1.00 98.38 98 ARG A O 1
ATOM 765 N N . LEU A 1 99 ? -11.169 0.743 3.725 1.00 98.44 99 LEU A N 1
ATOM 766 C CA . LEU A 1 99 ? -9.835 1.356 3.711 1.00 98.44 99 LEU A CA 1
ATOM 767 C C . LEU A 1 99 ? -8.863 0.488 2.916 1.00 98.44 99 LEU A C 1
ATOM 769 O O . LEU A 1 99 ? -8.169 0.983 2.040 1.00 98.44 99 LEU A O 1
ATOM 773 N N . ARG A 1 100 ? -8.843 -0.815 3.198 1.00 98.44 100 ARG A N 1
ATOM 774 C CA . ARG A 1 100 ? -7.988 -1.800 2.536 1.00 98.44 100 ARG A CA 1
ATOM 775 C C . ARG A 1 100 ? -8.210 -1.812 1.025 1.00 98.44 100 ARG A C 1
ATOM 777 O O . ARG A 1 100 ? -7.241 -1.788 0.269 1.00 98.44 100 ARG A O 1
ATOM 784 N N . ALA A 1 101 ? -9.467 -1.802 0.584 1.00 98.44 101 ALA A N 1
ATOM 785 C CA . ALA A 1 101 ? -9.807 -1.680 -0.832 1.00 98.44 101 ALA A CA 1
ATOM 786 C C . ALA A 1 101 ? -9.336 -0.337 -1.420 1.00 98.44 101 ALA A C 1
ATOM 788 O O . ALA A 1 101 ? -8.713 -0.313 -2.477 1.00 98.44 101 ALA A O 1
ATOM 789 N N . LEU A 1 102 ? -9.553 0.777 -0.717 1.00 98.50 102 LEU A N 1
ATOM 790 C CA . LEU A 1 102 ? -9.137 2.097 -1.187 1.00 98.50 102 LEU A CA 1
ATOM 791 C C . LEU A 1 102 ? -7.611 2.222 -1.307 1.00 98.50 102 LEU A C 1
ATOM 793 O O . LEU A 1 102 ? -7.119 2.701 -2.321 1.00 98.50 102 LEU A O 1
ATOM 797 N N . LEU A 1 103 ? -6.853 1.742 -0.320 1.00 98.56 103 LEU A N 1
ATOM 798 C CA . LEU A 1 103 ? -5.386 1.753 -0.355 1.00 98.56 103 LEU A CA 1
ATOM 799 C C . LEU A 1 103 ? -4.816 0.829 -1.435 1.00 98.56 103 LEU A C 1
ATOM 801 O O . LEU A 1 103 ? -3.742 1.099 -1.959 1.00 98.56 103 LEU A O 1
ATOM 805 N N . THR A 1 104 ? -5.552 -0.214 -1.818 1.00 98.56 104 THR A N 1
ATOM 806 C CA . THR A 1 104 ? -5.222 -1.055 -2.979 1.00 98.56 104 THR A CA 1
ATOM 807 C C . THR A 1 104 ? -5.346 -0.258 -4.277 1.00 98.56 104 THR A C 1
ATOM 809 O O . THR A 1 104 ? -4.442 -0.292 -5.106 1.00 98.56 104 THR A O 1
ATOM 812 N N . VAL A 1 105 ? -6.418 0.528 -4.429 1.00 98.25 105 VAL A N 1
ATOM 813 C CA . VAL A 1 105 ? -6.595 1.426 -5.584 1.00 98.25 105 VAL A CA 1
ATOM 814 C C . VAL A 1 105 ? -5.533 2.526 -5.598 1.00 98.25 105 VAL A C 1
ATOM 816 O O . VAL A 1 105 ? -4.947 2.787 -6.643 1.00 98.25 105 VAL A O 1
ATOM 819 N N . VAL A 1 106 ? -5.231 3.139 -4.449 1.00 98.12 106 VAL A N 1
ATOM 820 C CA . VAL A 1 106 ? -4.150 4.135 -4.342 1.00 98.12 106 VAL A CA 1
ATOM 821 C C . VAL A 1 106 ? -2.810 3.520 -4.725 1.00 98.12 106 VAL A C 1
ATOM 823 O O . VAL A 1 106 ? -2.078 4.119 -5.505 1.00 98.12 106 VAL A O 1
ATOM 826 N N . SER A 1 107 ? -2.509 2.320 -4.222 1.00 97.62 107 SER A N 1
ATOM 827 C CA . SER A 1 107 ? -1.299 1.586 -4.586 1.00 97.62 107 SER A CA 1
ATOM 828 C C . SER A 1 107 ? -1.218 1.391 -6.098 1.00 97.62 107 SER A C 1
ATOM 830 O O . SER A 1 107 ? -0.197 1.743 -6.674 1.00 97.62 107 SER A O 1
ATOM 832 N N . LEU A 1 108 ? -2.294 0.947 -6.760 1.00 97.25 108 LEU A N 1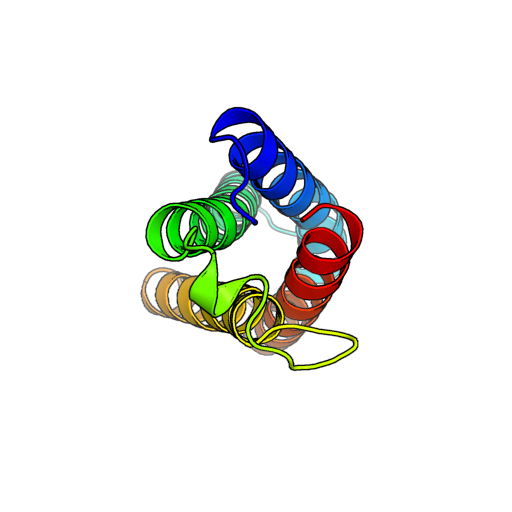
ATOM 833 C CA . LEU A 1 108 ? -2.330 0.795 -8.219 1.00 97.25 108 LEU A CA 1
ATOM 834 C C . LEU A 1 108 ? -2.028 2.122 -8.928 1.00 97.25 108 LEU A C 1
ATOM 836 O O . LEU A 1 108 ? -1.106 2.190 -9.733 1.00 97.25 108 LEU A O 1
ATOM 840 N N . VAL A 1 109 ? -2.771 3.183 -8.601 1.00 97.50 109 VAL A N 1
ATOM 841 C CA . VAL A 1 109 ? -2.640 4.491 -9.264 1.00 97.50 109 VAL A CA 1
ATOM 842 C C . VAL A 1 109 ? -1.234 5.062 -9.100 1.00 97.50 109 VAL A C 1
ATOM 844 O O . VAL A 1 109 ? -0.641 5.510 -10.075 1.00 97.50 109 VAL A O 1
ATOM 847 N N . VAL A 1 110 ? -0.681 5.028 -7.885 1.00 96.38 110 VAL A N 1
ATOM 848 C CA . VAL A 1 110 ? 0.664 5.555 -7.614 1.00 96.38 110 VAL A CA 1
ATOM 849 C C . VAL A 1 110 ? 1.724 4.734 -8.335 1.00 96.38 110 VAL A C 1
ATOM 851 O O . VAL A 1 110 ? 2.644 5.306 -8.911 1.00 96.38 110 VAL A O 1
ATOM 854 N N . ASN A 1 111 ? 1.592 3.408 -8.332 1.00 94.75 111 ASN A N 1
ATOM 855 C CA . ASN A 1 111 ? 2.521 2.523 -9.021 1.00 94.75 111 ASN A CA 1
ATOM 856 C C . ASN A 1 111 ? 2.539 2.799 -10.526 1.00 94.75 111 ASN A C 1
ATOM 858 O O . ASN A 1 111 ? 3.615 3.030 -11.051 1.00 94.75 111 ASN A O 1
ATOM 862 N N . VAL A 1 112 ? 1.376 2.863 -11.172 1.00 92.62 112 VAL A N 1
ATOM 863 C CA . VAL A 1 112 ? 1.252 3.137 -12.615 1.00 92.62 112 VAL A CA 1
ATOM 864 C C . VAL A 1 112 ? 1.711 4.547 -12.992 1.00 92.62 112 VAL A C 1
ATOM 866 O O . VAL A 1 112 ? 2.250 4.764 -14.068 1.00 92.62 112 VAL A O 1
ATOM 869 N N . ALA A 1 113 ? 1.474 5.537 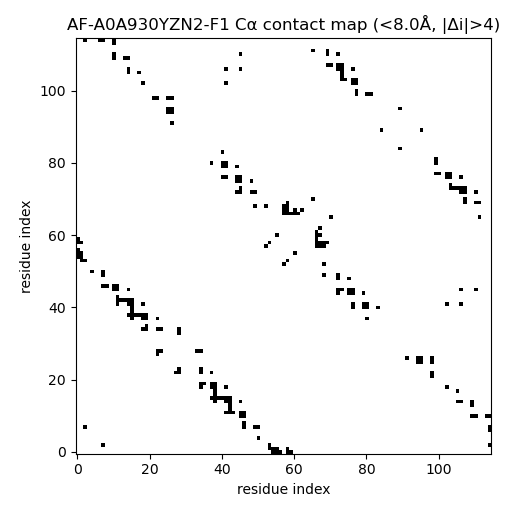-12.128 1.00 92.38 113 ALA A N 1
ATOM 870 C CA . ALA A 1 113 ? 1.841 6.921 -12.420 1.00 92.38 113 ALA A CA 1
ATOM 871 C C . ALA A 1 113 ? 3.339 7.208 -12.249 1.00 92.38 113 ALA A C 1
ATOM 873 O O . ALA A 1 113 ? 3.810 8.242 -12.722 1.00 92.38 113 ALA A O 1
ATOM 874 N N . THR A 1 114 ? 4.067 6.365 -11.514 1.00 89.44 114 THR A N 1
ATOM 875 C CA . THR A 1 114 ? 5.470 6.632 -11.163 1.00 89.44 114 THR A CA 1
ATOM 876 C C . THR A 1 114 ? 6.440 5.667 -11.825 1.00 89.44 114 THR A C 1
ATOM 878 O O . THR A 1 114 ? 7.483 6.113 -12.293 1.00 89.44 114 THR A O 1
ATOM 881 N N . ILE A 1 115 ? 6.096 4.381 -11.886 1.00 85.44 115 ILE A N 1
ATOM 882 C CA . ILE A 1 115 ? 6.947 3.292 -12.370 1.00 85.44 115 ILE A CA 1
ATOM 883 C C . ILE A 1 115 ? 6.516 2.935 -13.790 1.00 85.44 115 ILE A C 1
ATOM 885 O O . ILE A 1 115 ? 5.337 2.571 -13.957 1.00 85.44 115 ILE A O 1
#

pLDDT: mean 95.66, std 3.41, range [85.25, 98.69]

=== Feature glossary ===
The features interleaved in this record are:

— What the protein is —

Sequence gives the chain of amino acids in standard one-letter code (A=alanine, C=cysteine, …, Y=tyrosine), read N→C. It is the only feature that is directly encoded by the gene; all structural features are derived from the folded form of this sequence.

Database cross-references. InterPro integrates a dozen domain/family signature databases into unified entries with residue-range hits. GO terms attach function/process/location labels with evidence codes. CATH codes position the fold in a four-level structural taxonomy. Organism is the NCBI-taxonomy species name.

— Where its atoms are —

Atomic coordinates in PDBx/mmCIF format — the same representation the Protein Data Bank distributes. Each line of the _atom_site loop places one backbone atom in Cartesian space (units: ångströms, origin: arbitrary).

The six renders are orthographic views along the three Cartesian axes in both directions. Representation (cartoon, sticks, or surface) and color scheme (sequence-rainbow or by-chain) vary across proteins so the training set covers all the common visualization conventions.

— Local backbone conformation —

Eight-state secondary structure (DSSP): H is the canonical α-helix, G the tighter 3₁₀-helix, I the wider π-helix; E/B are β-structure, T and S are turns and bends, and '-' is everything else. DSSP derives these from the pattern of main-chain N–H···O=C hydrogen bonds, not from the sequence.

P-SEA three-state annotation labels each residue as helix, strand, or coil based purely on the geometry of the Cα trace. It serves as a fallback when the full backbone (and thus DSSP) is unavailable.

The φ/ψ torsion pair specifies the backbone conformation at each residue. φ rotates about the N–Cα bond, ψ about the Cα–C bond. Steric clashes forbid most of the (φ, ψ) plane — the allowed regions (α-helix basin, β-sheet basin, left-handed helix) are the Ramachandran-allowed regions.

— Global shape and packing —

The geometric summary reports three shape descriptors. Rg (radius of gyration) measures how spread out the Cα atoms are about their centre of mass; compact globular proteins have small Rg, elongated or unfolded ones large. Cα contacts (<8 Å, |i−j|>4) count long-range residue pairs in spatial proximity — high for tightly packed folds, near zero for rods or random coil. The bounding-box extents give the protein's footprint along x, y, z in Å.

Solvent-accessible surface area (SASA) is the area in Å² traced out by the centre of a 1.4 Å probe sphere (a water molecule) rolled over the protein's van der Waals surface (Shrake–Rupley / Lee–Richards construction). Buried residues have near-zero SASA; fully exposed residues can exceed 200 Å². The total SASA scales roughly with the number of surface residues.

The contact map is a binary N×N matrix image: pixel (i, j) is dark where Cα_i and Cα_j are within 8 Å and |i−j|>4. Because the |i−j|>4 filter removes local helical contacts, off-diagonal stripes parallel to the main diagonal indicate parallel β-sheets; stripes perpendicular to it indicate antiparallel β-sheets. The Ramachandran plot scatters every residue's (φ, ψ) pair against the sterically allowed regions. The PAE heatmap renders the predicted-aligned-error matrix.

— Structural neighborhood —

3Di is Foldseek's structural alphabet. Each residue is assigned one of twenty discrete states based on how its Cα sits relative to its spatial (not sequential) neighbors. Aligning 3Di strings finds structural homologs roughly as well as full 3D superposition, but orders of magnitude faster.

Nearest PDB neighbors are the top structural matches found by Foldseek when searching this structure against the entire Protein Data Bank. Each hit reports a TM-score (0 to 1; >0.5 almost always implies the same fold) and an E-value. These are *structural* homologs — they may share no detectable sequence similarity.

— Confidence and disorder —

For AlphaFold models, the B-factor field carries pLDDT — the model's own estimate of local accuracy on a 0–100 scale. Regions with pLDDT<50 should be treated as essentially unmodeled; they often correspond to intrinsically disordered segments.

Crystallographic B-factors measure how much each atom's electron density is smeared out, in Å². They rise in mobile loops and surface residues and fall in the buried interior. In AlphaFold models this column is repurposed to hold pLDDT instead.

Predicted aligned error is AlphaFold's pairwise confidence. Unlike pLDDT (per-residue), PAE is per-residue-pair and captures whether two parts of the structure are correctly placed relative to each other. Units are ångströms of expected positional error.